Protein AF-C5J6S1-F1 (afdb_monomer)

Secondary structure (DSSP, 8-state):
--PPPHHHHHHHHTT---HHHHHHHHHHHHHHHHHSS-HHHHHHHHHHHHHHHHHHHHHHHHHHHHHHHHHHHHHHHHHHHHHHHHHHHHHHHHTTPPPPHHHHHHHHHHHT-

Foldseek 3Di:
DDDDDPVVVVVVVVVPPDPVVVVVVVVCVVVVVLVPDDPVVNVVVVVVVVVVVVVVVVVCVVVVVVVVVVVVVCVVCVVVVVVVLVVVLVVCVVVVHDDDPVSVVVVVVVVVD

Structure (mmCIF, N/CA/C/O backbone):
data_AF-C5J6S1-F1
#
_entry.id   AF-C5J6S1-F1
#
loop_
_atom_site.group_PDB
_atom_site.id
_atom_site.type_symbol
_atom_site.label_atom_id
_atom_site.label_alt_id
_atom_site.label_comp_id
_atom_site.label_asym_id
_atom_site.label_entity_id
_atom_site.label_seq_id
_atom_site.pdbx_PDB_ins_code
_atom_site.Cartn_x
_atom_site.Cartn_y
_atom_site.Cartn_z
_atom_site.occupancy
_atom_site.B_iso_or_equiv
_atom_site.auth_seq_id
_atom_site.auth_comp_id
_atom_site.auth_asym_id
_atom_site.auth_atom_id
_atom_site.pdbx_PDB_model_num
ATOM 1 N N . MET A 1 1 ? 36.423 -11.679 -40.712 1.00 41.28 1 MET A N 1
ATOM 2 C CA . MET A 1 1 ? 35.960 -12.075 -39.366 1.00 41.28 1 MET A CA 1
ATOM 3 C C . MET A 1 1 ? 35.347 -13.453 -39.502 1.00 41.28 1 MET A C 1
ATOM 5 O O . MET A 1 1 ? 34.531 -13.640 -40.394 1.00 41.28 1 MET A O 1
ATOM 9 N N . ILE A 1 2 ? 35.842 -14.426 -38.741 1.00 38.12 2 ILE A N 1
ATOM 10 C CA . ILE A 1 2 ? 35.376 -15.814 -38.799 1.00 38.12 2 ILE A CA 1
ATOM 11 C C . ILE A 1 2 ? 34.108 -15.873 -37.946 1.00 38.12 2 ILE A C 1
ATOM 13 O O . ILE A 1 2 ? 34.185 -15.628 -36.746 1.00 38.12 2 ILE A O 1
ATOM 17 N N . ASN A 1 3 ? 32.955 -16.123 -38.569 1.00 47.66 3 ASN A N 1
ATOM 18 C CA . ASN A 1 3 ? 31.712 -16.375 -37.844 1.00 47.66 3 ASN A CA 1
ATOM 19 C C . ASN A 1 3 ? 31.802 -17.782 -37.244 1.00 47.66 3 ASN A C 1
ATOM 21 O O . ASN A 1 3 ? 31.936 -18.735 -38.017 1.00 47.66 3 ASN A O 1
ATOM 25 N N . PRO A 1 4 ? 31.764 -17.941 -35.914 1.00 53.97 4 PRO A N 1
ATOM 26 C CA . PRO A 1 4 ? 31.702 -19.266 -35.326 1.00 53.97 4 PRO A CA 1
ATOM 27 C C . PRO A 1 4 ? 30.362 -19.916 -35.693 1.00 53.97 4 PRO A C 1
ATOM 29 O O . PRO A 1 4 ? 29.305 -19.299 -35.566 1.00 53.97 4 PRO A O 1
ATOM 32 N N . THR A 1 5 ? 30.406 -21.147 -36.202 1.00 63.03 5 THR A N 1
ATOM 33 C CA . THR A 1 5 ? 29.216 -21.946 -36.530 1.00 63.03 5 THR A CA 1
ATOM 34 C C . THR A 1 5 ? 28.451 -22.289 -35.248 1.00 63.03 5 THR A C 1
ATOM 36 O O . THR A 1 5 ? 29.075 -22.449 -34.203 1.00 63.03 5 THR A O 1
ATOM 39 N N . GLU A 1 6 ? 27.126 -22.455 -35.307 1.00 53.28 6 GLU A N 1
ATOM 40 C CA . GLU A 1 6 ? 26.267 -22.769 -34.141 1.00 53.28 6 GLU A CA 1
ATOM 41 C C . GLU A 1 6 ? 26.815 -23.917 -33.269 1.0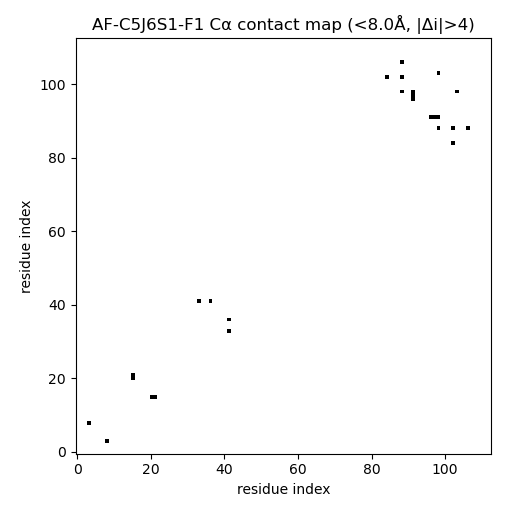0 53.28 6 GLU A C 1
ATOM 43 O O . GLU A 1 6 ? 26.794 -23.832 -32.043 1.00 53.28 6 GLU A O 1
ATOM 48 N N . ALA A 1 7 ? 27.446 -24.921 -33.887 1.00 53.88 7 ALA A N 1
ATOM 49 C CA . ALA A 1 7 ? 28.111 -26.028 -33.196 1.00 53.88 7 ALA A CA 1
ATOM 50 C C . ALA A 1 7 ? 29.291 -25.606 -32.289 1.00 53.88 7 ALA A C 1
ATOM 52 O O . ALA A 1 7 ? 29.562 -26.259 -31.285 1.00 53.88 7 ALA A O 1
ATOM 53 N N . GLN A 1 8 ? 30.004 -24.518 -32.610 1.00 56.66 8 GLN A N 1
ATOM 54 C CA . GLN A 1 8 ? 31.067 -23.962 -31.759 1.00 56.66 8 GLN A CA 1
ATOM 55 C C . GLN A 1 8 ? 30.496 -23.209 -30.553 1.00 56.66 8 GLN A C 1
ATOM 57 O O . GLN A 1 8 ? 31.104 -23.213 -29.485 1.00 56.66 8 GLN A O 1
ATOM 62 N N . ILE A 1 9 ? 29.327 -22.584 -30.704 1.00 58.03 9 ILE A N 1
ATOM 63 C CA . ILE A 1 9 ? 28.627 -21.906 -29.605 1.00 58.03 9 ILE A CA 1
ATOM 64 C C . ILE A 1 9 ? 28.082 -22.955 -28.629 1.00 58.03 9 ILE A C 1
ATOM 66 O O . ILE A 1 9 ? 28.279 -22.830 -27.423 1.00 58.03 9 ILE A O 1
ATOM 70 N N . GLU A 1 10 ? 27.492 -24.031 -29.149 1.00 53.47 10 GLU A N 1
ATOM 71 C CA . GLU A 1 10 ? 26.946 -25.132 -28.353 1.00 53.47 10 GLU A CA 1
ATOM 72 C C . GLU A 1 10 ? 28.044 -25.931 -27.620 1.00 53.47 10 GLU A C 1
ATOM 74 O O . GLU A 1 10 ? 27.907 -26.234 -26.432 1.00 53.47 10 GLU A O 1
ATOM 79 N N . ALA A 1 11 ? 29.190 -26.177 -28.271 1.00 58.22 11 ALA A N 1
ATOM 80 C CA . ALA A 1 11 ? 30.343 -26.828 -27.641 1.00 58.22 11 ALA A CA 1
ATOM 81 C C . ALA A 1 11 ? 30.918 -26.008 -26.470 1.00 58.22 11 ALA A C 1
ATOM 83 O O . ALA A 1 11 ? 31.244 -26.574 -25.425 1.00 58.22 11 ALA A O 1
ATOM 84 N N . ASN A 1 12 ? 30.975 -24.678 -26.604 1.00 55.84 12 ASN A N 1
ATOM 85 C CA . ASN A 1 12 ? 31.439 -23.778 -25.542 1.00 55.84 12 ASN A CA 1
ATOM 86 C C . ASN A 1 12 ? 30.404 -23.596 -24.418 1.00 55.84 12 ASN A C 1
ATOM 88 O O . ASN A 1 12 ? 30.780 -23.314 -23.281 1.00 55.84 12 ASN A O 1
ATOM 92 N N . PHE A 1 13 ? 29.115 -23.806 -24.700 1.00 53.03 13 PHE A N 1
ATOM 93 C CA . PHE A 1 13 ? 28.043 -23.708 -23.708 1.00 53.03 13 PHE A CA 1
ATOM 94 C C . PHE A 1 13 ? 28.159 -24.791 -22.626 1.00 53.03 13 PHE A C 1
ATOM 96 O O . PHE A 1 13 ? 27.931 -24.536 -21.446 1.00 53.03 13 PHE A O 1
ATOM 103 N N . SER A 1 14 ? 28.588 -25.996 -23.019 1.00 53.25 14 SER A N 1
ATOM 104 C CA . SER A 1 14 ? 28.785 -27.134 -22.108 1.00 53.25 14 SER A CA 1
ATOM 105 C C . SER A 1 14 ? 29.992 -26.984 -21.165 1.00 53.25 14 SER A C 1
ATOM 107 O O . SER A 1 14 ? 30.096 -27.707 -20.176 1.00 53.25 14 SER A O 1
ATOM 109 N N . GLN A 1 15 ? 30.875 -26.015 -21.432 1.00 54.41 15 GLN A N 1
ATOM 110 C CA . GLN A 1 15 ? 32.057 -25.707 -20.619 1.00 54.41 15 GLN A CA 1
ATOM 111 C C . GLN A 1 15 ? 31.832 -24.543 -19.633 1.00 54.41 15 GLN A C 1
ATOM 113 O O . GLN A 1 15 ? 32.726 -24.228 -18.847 1.00 54.41 15 GLN A O 1
ATOM 118 N N . LEU A 1 16 ? 30.640 -23.928 -19.609 1.00 53.31 16 LEU A N 1
ATOM 119 C CA . LEU A 1 16 ? 30.271 -22.837 -18.694 1.00 53.31 16 LEU A CA 1
ATOM 120 C C . LEU A 1 16 ? 29.989 -23.355 -17.270 1.00 53.31 16 LEU A C 1
ATOM 122 O O . LEU A 1 16 ? 28.876 -23.281 -16.760 1.00 53.31 16 LEU A O 1
ATOM 126 N N . SER A 1 17 ? 31.017 -23.896 -16.617 1.00 56.31 17 SER A N 1
ATOM 127 C CA . SER A 1 17 ? 31.021 -24.149 -15.165 1.00 56.31 17 SER A CA 1
ATOM 128 C C . SER A 1 17 ? 31.626 -22.982 -14.376 1.00 56.31 17 SER A C 1
ATOM 130 O O . SER A 1 17 ? 31.595 -22.985 -13.148 1.00 56.31 17 SER A O 1
ATOM 132 N N . ASP A 1 18 ? 32.186 -21.994 -15.079 1.00 61.31 18 ASP A N 1
ATOM 133 C CA . ASP A 1 18 ? 32.865 -20.843 -14.495 1.00 61.31 18 ASP A CA 1
ATOM 134 C C . ASP A 1 18 ? 31.915 -19.624 -14.399 1.00 61.31 18 ASP A C 1
ATOM 136 O O . ASP A 1 18 ?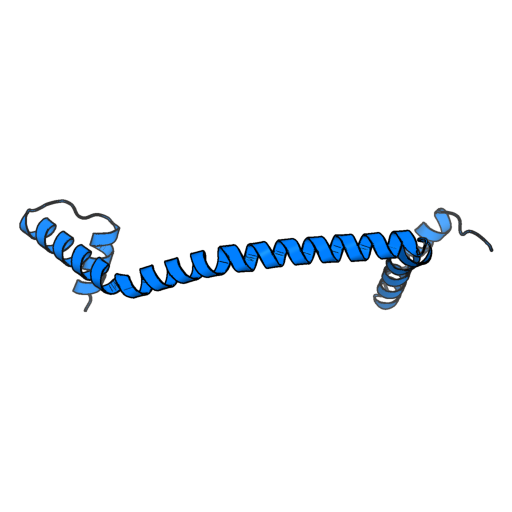 31.470 -19.099 -15.430 1.00 61.31 18 ASP A O 1
ATOM 140 N N . PRO A 1 19 ? 31.584 -19.147 -13.182 1.00 58.59 19 PRO A N 1
ATOM 141 C CA . PRO A 1 19 ? 30.722 -17.985 -12.964 1.00 58.59 19 PRO A CA 1
ATOM 142 C C . PRO A 1 19 ? 31.233 -16.686 -13.601 1.00 58.59 19 PRO A C 1
ATOM 144 O O . PRO A 1 19 ? 30.420 -15.812 -13.922 1.00 58.59 19 PRO A O 1
ATOM 147 N N . GLU A 1 20 ? 32.550 -16.526 -13.778 1.00 57.94 20 GLU A N 1
ATOM 148 C CA . GLU A 1 20 ? 33.108 -15.345 -14.448 1.00 57.94 20 GLU A CA 1
ATOM 149 C C . GLU A 1 20 ? 32.841 -15.385 -15.952 1.00 57.94 20 GLU A C 1
ATOM 151 O O . GLU A 1 20 ? 32.358 -14.396 -16.504 1.00 57.94 20 GLU A O 1
ATOM 156 N N . ALA A 1 21 ? 33.015 -16.544 -16.594 1.00 55.94 21 ALA A N 1
ATOM 157 C CA . ALA A 1 21 ? 32.704 -16.726 -18.011 1.00 55.94 21 ALA A CA 1
ATOM 158 C C . ALA A 1 21 ? 31.208 -16.512 -18.307 1.00 55.94 21 ALA A C 1
ATOM 160 O O . ALA A 1 21 ? 30.867 -15.891 -19.312 1.00 55.94 21 ALA A O 1
ATOM 161 N N . ILE A 1 22 ? 30.314 -16.931 -17.401 1.00 56.72 22 ILE A N 1
ATOM 162 C CA . ILE A 1 22 ? 28.866 -16.673 -17.505 1.00 56.72 22 ILE A CA 1
ATOM 163 C C . ILE A 1 22 ? 28.566 -15.169 -17.436 1.00 56.72 22 ILE A C 1
ATOM 165 O O . ILE A 1 22 ? 27.770 -14.662 -18.227 1.00 56.72 22 ILE A O 1
ATOM 169 N N . LYS A 1 23 ? 29.219 -14.427 -16.530 1.00 55.97 23 LYS A N 1
ATOM 170 C CA . LYS A 1 23 ? 29.090 -12.961 -16.466 1.00 55.97 23 LYS A CA 1
ATOM 171 C C . LYS A 1 23 ? 29.608 -12.289 -17.733 1.00 55.97 23 LYS A C 1
ATOM 173 O O . LYS A 1 23 ? 28.966 -11.358 -18.215 1.00 55.97 23 LYS A O 1
ATOM 178 N N . THR A 1 24 ? 30.723 -12.760 -18.286 1.00 56.34 24 THR A N 1
ATOM 179 C CA . THR A 1 24 ? 31.269 -12.240 -19.543 1.00 56.34 24 THR A CA 1
ATOM 180 C C . THR A 1 24 ? 30.324 -12.523 -20.710 1.00 56.34 24 THR A C 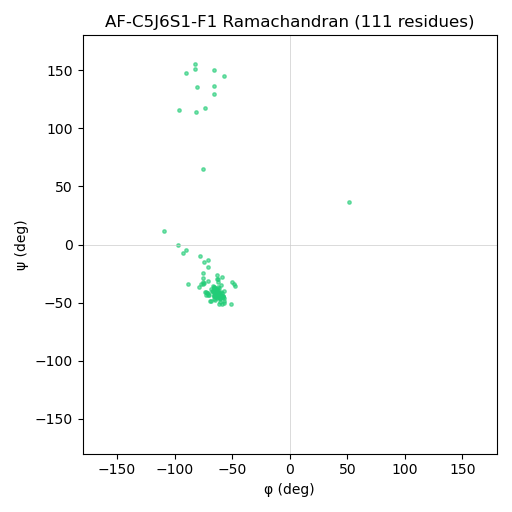1
ATOM 182 O O . THR A 1 24 ? 30.047 -11.615 -21.487 1.00 56.34 24 THR A O 1
ATOM 185 N N . PHE A 1 25 ? 29.737 -13.718 -20.792 1.00 55.94 25 PHE A N 1
ATOM 186 C CA . PHE A 1 25 ? 28.766 -14.079 -21.831 1.00 55.94 25 PHE A CA 1
ATOM 187 C C . PHE A 1 25 ? 27.466 -13.264 -21.728 1.00 55.94 25 PHE A C 1
ATOM 189 O O . PHE A 1 25 ? 27.007 -12.697 -22.716 1.00 55.94 25 PHE A O 1
ATOM 196 N N . LEU A 1 26 ? 26.926 -13.099 -20.515 1.00 56.00 26 LEU A N 1
ATOM 197 C CA . LEU A 1 26 ? 25.770 -12.230 -20.250 1.00 56.00 26 LEU A CA 1
ATOM 198 C C . LEU A 1 26 ? 26.058 -10.762 -20.591 1.00 56.00 26 LEU A C 1
ATOM 200 O O . LEU A 1 26 ? 25.184 -10.053 -21.089 1.00 56.00 26 LEU A O 1
ATOM 204 N N . SER A 1 27 ? 27.284 -10.299 -20.333 1.00 54.22 27 SER A N 1
ATOM 205 C CA . SER A 1 27 ? 27.706 -8.952 -20.718 1.00 54.22 27 SER A CA 1
ATOM 206 C C . SER A 1 27 ? 27.883 -8.813 -22.231 1.00 54.22 27 SER A C 1
ATOM 208 O O . SER A 1 27 ? 27.598 -7.756 -22.777 1.00 54.22 27 SER A O 1
ATOM 210 N N . LEU A 1 28 ? 28.276 -9.872 -22.939 1.00 56.41 28 LEU A N 1
ATOM 211 C CA . LEU A 1 28 ? 28.418 -9.842 -24.392 1.00 56.41 28 LEU A CA 1
ATOM 212 C C . LEU A 1 28 ? 27.055 -9.770 -25.091 1.00 56.41 28 LEU A C 1
ATOM 214 O O . LEU A 1 28 ? 26.905 -8.968 -26.009 1.00 56.41 28 LEU A O 1
ATOM 218 N N . ASP A 1 29 ? 26.047 -10.513 -24.628 1.00 53.88 29 ASP A N 1
ATOM 219 C CA . ASP A 1 29 ? 24.722 -10.532 -25.271 1.00 53.88 29 ASP A CA 1
ATOM 220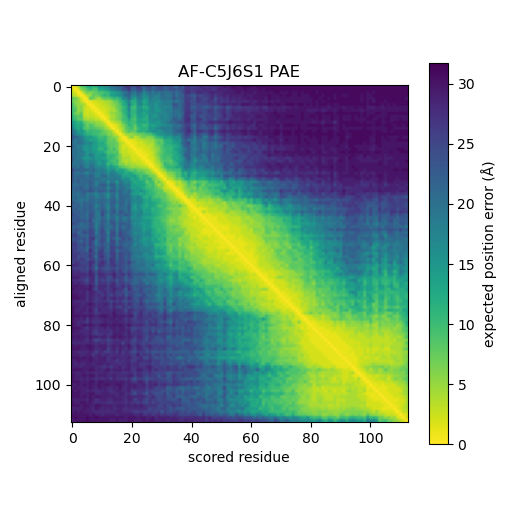 C C . ASP A 1 29 ? 23.928 -9.236 -25.062 1.00 53.88 29 ASP A C 1
ATOM 222 O O . ASP A 1 29 ? 23.328 -8.701 -25.998 1.00 53.88 29 ASP A O 1
ATOM 226 N N . ILE A 1 30 ? 23.953 -8.677 -23.847 1.00 52.56 30 ILE A N 1
ATOM 227 C CA . ILE A 1 30 ? 23.195 -7.456 -23.548 1.00 52.56 30 ILE A CA 1
ATOM 228 C C . ILE A 1 30 ? 23.862 -6.239 -24.201 1.00 52.56 30 ILE A C 1
ATOM 230 O O . ILE A 1 30 ? 23.169 -5.396 -24.768 1.00 52.56 30 ILE A O 1
ATOM 234 N N . PHE A 1 31 ? 25.195 -6.137 -24.177 1.00 48.81 31 PHE A N 1
ATOM 235 C CA . PHE A 1 31 ? 25.879 -4.991 -24.782 1.00 48.81 31 PHE A CA 1
ATOM 236 C C . PHE A 1 31 ? 25.908 -5.061 -26.316 1.00 48.81 31 PHE A C 1
ATOM 238 O O . PHE A 1 31 ? 25.746 -4.023 -26.957 1.00 48.81 31 PHE A O 1
ATOM 245 N N . SER A 1 32 ? 26.005 -6.254 -26.915 1.00 54.16 32 SER A N 1
ATOM 246 C CA . SER A 1 32 ? 25.978 -6.438 -28.375 1.00 54.16 32 SER A CA 1
ATOM 247 C C . SER A 1 32 ? 24.676 -5.929 -29.006 1.00 54.16 32 SER A C 1
ATOM 249 O O . SER A 1 32 ? 24.711 -5.184 -29.987 1.00 54.16 32 SER A O 1
ATOM 251 N N . PHE A 1 33 ? 23.519 -6.234 -28.407 1.00 54.69 33 PHE A N 1
ATOM 252 C CA . PHE A 1 33 ? 22.218 -5.809 -28.938 1.00 54.69 33 PHE A CA 1
ATOM 253 C C . PHE A 1 33 ? 22.053 -4.282 -28.972 1.00 54.69 33 PHE A C 1
ATOM 255 O O . PHE A 1 33 ? 21.563 -3.720 -29.955 1.00 54.69 33 PHE A O 1
ATOM 262 N N . PHE A 1 34 ? 22.497 -3.591 -27.919 1.00 50.66 34 PHE A N 1
ATOM 263 C CA . PHE A 1 34 ? 22.418 -2.134 -27.865 1.00 50.66 34 PHE A CA 1
ATOM 264 C C . PHE A 1 34 ? 23.492 -1.461 -28.721 1.00 50.66 34 PHE A C 1
ATOM 266 O O . PHE A 1 34 ? 23.193 -0.428 -29.318 1.00 50.66 34 PHE A O 1
ATOM 273 N N . ASP A 1 35 ? 24.697 -2.026 -28.849 1.00 54.69 35 ASP A N 1
ATOM 274 C CA . ASP A 1 35 ? 25.748 -1.442 -29.692 1.00 54.69 35 ASP A CA 1
ATOM 275 C C . ASP A 1 35 ? 25.531 -1.636 -31.195 1.00 54.69 35 ASP A C 1
ATOM 277 O O . ASP A 1 35 ? 25.892 -0.751 -31.976 1.00 54.69 35 ASP A O 1
ATOM 281 N N . LEU A 1 36 ? 24.851 -2.710 -31.601 1.00 57.78 36 LEU A N 1
ATOM 282 C CA . LEU A 1 36 ? 24.433 -2.937 -32.988 1.00 57.78 36 LEU A CA 1
ATOM 283 C C . LEU A 1 36 ? 23.252 -2.048 -33.412 1.00 57.78 36 LEU A C 1
ATOM 285 O O . LEU A 1 36 ? 22.991 -1.887 -34.606 1.00 57.78 36 LEU A O 1
ATOM 289 N N . MET A 1 37 ? 22.544 -1.429 -32.462 1.00 59.34 37 MET A N 1
ATOM 290 C CA . MET A 1 37 ? 21.394 -0.583 -32.767 1.00 59.34 37 MET A CA 1
ATOM 291 C C . MET A 1 37 ? 21.808 0.829 -33.212 1.00 59.34 37 MET A C 1
ATOM 293 O O . MET A 1 37 ? 22.631 1.477 -32.546 1.00 59.34 37 MET A O 1
ATOM 297 N N . PRO A 1 38 ? 21.196 1.386 -34.278 1.00 69.56 38 PRO A N 1
ATOM 298 C CA . PRO A 1 38 ? 21.427 2.770 -34.678 1.00 69.56 38 PRO A CA 1
ATOM 299 C C . PRO A 1 38 ? 21.102 3.739 -33.532 1.00 69.56 38 PRO A C 1
ATOM 301 O O . PRO A 1 38 ? 20.136 3.527 -32.795 1.00 69.56 38 PRO A O 1
ATOM 304 N N . LYS A 1 39 ? 21.862 4.840 -33.411 1.00 68.81 39 LYS A N 1
ATOM 305 C CA . LYS A 1 39 ? 21.730 5.838 -32.321 1.00 68.81 39 LYS A CA 1
ATOM 306 C C . LYS A 1 39 ? 20.284 6.298 -32.079 1.00 68.81 39 LYS A C 1
ATOM 308 O O . LYS A 1 39 ? 19.889 6.534 -30.942 1.00 68.81 39 LYS A O 1
ATOM 313 N N . LEU A 1 40 ? 19.492 6.375 -33.148 1.00 66.94 40 LEU A N 1
ATOM 314 C CA . LEU A 1 40 ? 18.090 6.795 -33.124 1.00 66.94 40 LEU A CA 1
ATOM 315 C C . LEU A 1 40 ? 17.178 5.777 -32.412 1.00 66.94 40 LEU A C 1
ATOM 317 O O . LEU A 1 40 ? 16.313 6.166 -31.635 1.00 66.94 40 LEU A O 1
ATOM 321 N N . HIS A 1 41 ? 17.425 4.477 -32.597 1.00 70.88 41 HIS A N 1
ATOM 322 C CA . HIS A 1 41 ? 16.654 3.406 -31.959 1.00 70.88 41 HIS A CA 1
ATOM 323 C C . HIS A 1 41 ? 16.981 3.290 -30.468 1.00 70.88 41 HIS A C 1
ATOM 325 O O . HIS A 1 41 ? 16.069 3.195 -29.651 1.00 70.88 41 HIS A O 1
ATOM 331 N N . ARG A 1 42 ? 18.265 3.413 -30.093 1.00 68.69 42 ARG A N 1
ATOM 332 C CA . ARG A 1 42 ? 18.665 3.496 -28.675 1.00 68.69 42 ARG A CA 1
ATOM 333 C C . ARG A 1 42 ? 17.971 4.665 -27.979 1.00 68.69 42 ARG A C 1
ATOM 335 O O . ARG A 1 42 ? 17.403 4.489 -26.907 1.00 68.69 42 ARG A O 1
ATOM 342 N N . GLY A 1 43 ? 17.964 5.838 -28.617 1.00 70.19 43 GLY A N 1
ATOM 343 C CA . GLY A 1 43 ? 17.274 7.022 -28.105 1.00 70.19 43 GLY A CA 1
ATOM 344 C C . GLY A 1 43 ? 15.780 6.788 -27.877 1.00 70.19 43 GLY A C 1
ATOM 345 O O . GLY A 1 43 ? 15.271 7.125 -26.812 1.00 70.19 43 GLY A O 1
ATOM 346 N N . LEU A 1 44 ? 15.087 6.149 -28.826 1.00 76.12 44 LEU A N 1
ATOM 347 C CA . LEU A 1 44 ? 13.664 5.821 -28.688 1.00 76.12 44 LEU A CA 1
ATOM 348 C C . LEU A 1 44 ? 13.385 4.849 -27.538 1.00 76.12 44 LEU A C 1
ATOM 350 O O . LEU A 1 44 ? 12.406 5.042 -26.824 1.00 76.12 44 LEU A O 1
ATOM 354 N N . ILE A 1 45 ? 14.250 3.855 -27.317 1.00 80.06 45 ILE A N 1
ATOM 355 C CA . ILE A 1 45 ? 14.106 2.918 -26.194 1.00 80.06 45 ILE A CA 1
ATOM 356 C C . ILE A 1 45 ? 14.237 3.657 -24.858 1.00 80.06 45 ILE A C 1
ATOM 358 O O . ILE A 1 45 ? 13.401 3.477 -23.976 1.00 80.06 45 ILE A O 1
ATOM 362 N N . PHE A 1 46 ? 15.232 4.538 -24.714 1.00 79.69 46 PHE A N 1
ATOM 363 C CA . PHE A 1 46 ? 15.390 5.324 -23.487 1.00 79.69 46 PHE A CA 1
ATOM 364 C C . PHE A 1 46 ? 14.250 6.326 -23.274 1.00 79.69 46 PHE A C 1
ATOM 366 O O . PHE A 1 46 ? 13.820 6.524 -22.139 1.00 79.69 46 PHE A O 1
ATOM 373 N N . ILE A 1 47 ? 13.720 6.927 -24.344 1.00 80.75 47 ILE A N 1
ATOM 374 C CA . ILE A 1 47 ? 12.544 7.804 -24.266 1.00 80.75 47 ILE A CA 1
ATOM 375 C C . ILE A 1 47 ? 11.310 7.003 -23.840 1.00 80.75 47 ILE A C 1
ATOM 377 O O . ILE A 1 47 ? 10.601 7.434 -22.935 1.00 80.75 47 ILE A O 1
ATOM 381 N N . ALA A 1 48 ? 11.067 5.836 -24.440 1.00 83.81 48 ALA A N 1
ATOM 382 C CA . ALA A 1 48 ? 9.946 4.971 -24.081 1.00 83.81 48 ALA A CA 1
ATOM 383 C C . ALA A 1 48 ? 10.033 4.520 -22.616 1.00 83.81 48 ALA A C 1
ATOM 385 O O . ALA A 1 48 ? 9.063 4.668 -21.875 1.00 83.81 48 ALA A O 1
ATOM 386 N N . ALA A 1 49 ? 11.213 4.083 -22.169 1.00 84.50 49 ALA A N 1
ATOM 387 C CA . ALA A 1 49 ? 11.457 3.732 -20.773 1.00 84.50 49 ALA A CA 1
ATOM 388 C C . ALA A 1 49 ? 11.250 4.935 -19.833 1.00 84.50 49 ALA A C 1
ATOM 390 O O . ALA A 1 49 ? 10.634 4.806 -18.777 1.00 84.50 49 ALA A O 1
ATOM 391 N N . GLY A 1 50 ? 11.708 6.128 -20.225 1.00 84.12 50 GLY A N 1
ATOM 392 C CA . GLY A 1 50 ? 11.496 7.359 -19.462 1.00 84.12 50 GLY A CA 1
ATOM 393 C C . GLY A 1 50 ? 10.018 7.740 -19.339 1.00 84.12 50 GLY A C 1
ATOM 394 O O . GLY A 1 50 ? 9.561 8.102 -18.255 1.00 84.12 50 GLY A O 1
ATOM 395 N N . VAL A 1 51 ? 9.250 7.612 -20.425 1.00 88.94 51 VAL A N 1
ATOM 396 C CA . VAL A 1 51 ? 7.796 7.841 -20.437 1.00 88.94 51 VAL A CA 1
ATOM 397 C C . VAL A 1 51 ? 7.080 6.823 -19.557 1.00 88.94 51 VAL A C 1
ATOM 39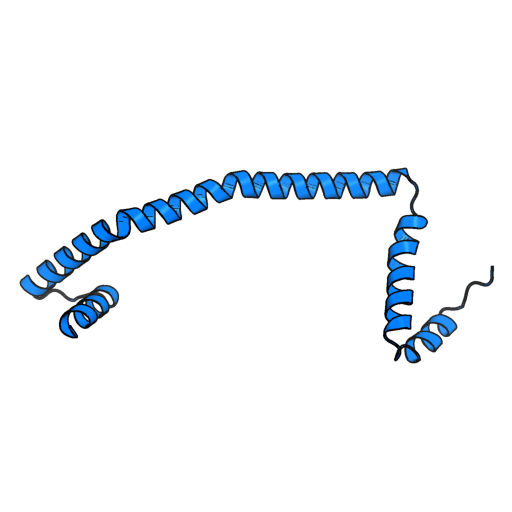9 O O . VAL A 1 51 ? 6.198 7.196 -18.785 1.00 88.94 51 VAL A O 1
ATOM 402 N N . GLU A 1 52 ? 7.472 5.555 -19.627 1.00 84.44 52 GLU A N 1
ATOM 403 C CA . GLU A 1 52 ? 6.892 4.502 -18.803 1.00 84.44 52 GLU A CA 1
ATOM 404 C C . GLU A 1 52 ? 7.128 4.785 -17.314 1.00 84.44 52 GLU A C 1
ATOM 406 O O . GLU A 1 52 ? 6.171 4.874 -16.543 1.00 84.44 52 GLU A O 1
ATOM 411 N N . VAL A 1 53 ? 8.372 5.061 -16.910 1.00 87.75 53 VAL A N 1
ATOM 412 C CA . VAL A 1 53 ? 8.705 5.441 -15.526 1.00 87.75 53 VAL A CA 1
ATOM 413 C C . VAL A 1 53 ? 7.927 6.683 -15.082 1.00 87.75 53 VAL A C 1
ATOM 415 O O . VAL A 1 53 ? 7.422 6.728 -13.957 1.00 87.75 53 VAL A O 1
ATOM 418 N N . PHE A 1 54 ? 7.767 7.675 -15.961 1.00 88.81 54 PHE A N 1
ATOM 419 C CA . PHE A 1 54 ? 6.981 8.871 -15.668 1.00 88.81 54 PHE A CA 1
ATOM 420 C C . PHE A 1 54 ? 5.500 8.551 -15.421 1.00 88.81 54 PHE A C 1
ATOM 422 O O . PHE A 1 54 ? 4.912 9.068 -14.467 1.00 88.81 54 PHE A O 1
ATOM 429 N N . LEU A 1 55 ? 4.893 7.676 -16.228 1.00 89.19 55 LEU A N 1
ATOM 430 C CA . LEU A 1 55 ? 3.509 7.229 -16.039 1.00 89.19 55 LEU A CA 1
ATOM 431 C C . LEU A 1 55 ? 3.338 6.473 -14.717 1.00 89.19 55 LEU A C 1
ATOM 433 O O . LEU A 1 55 ? 2.396 6.759 -13.970 1.00 89.19 55 LEU A O 1
ATOM 437 N N . TRP A 1 56 ? 4.274 5.580 -14.386 1.00 83.50 56 TRP A N 1
ATOM 438 C CA . TRP A 1 56 ? 4.295 4.871 -13.105 1.00 83.50 56 TRP A CA 1
ATOM 439 C C . TRP A 1 56 ? 4.404 5.837 -11.922 1.00 83.50 56 TRP A C 1
ATOM 441 O O . TRP A 1 56 ? 3.622 5.749 -10.973 1.00 83.50 56 TRP A O 1
ATOM 451 N N . MET A 1 57 ? 5.301 6.823 -11.993 1.00 88.75 57 MET A N 1
ATOM 452 C CA . MET A 1 57 ? 5.422 7.860 -10.967 1.00 88.75 57 MET A CA 1
ATOM 453 C C . MET A 1 57 ? 4.150 8.700 -10.824 1.00 88.75 57 MET A C 1
ATOM 455 O O . MET A 1 57 ? 3.717 8.971 -9.703 1.00 88.75 57 MET A O 1
ATOM 459 N N . ASN A 1 58 ? 3.513 9.084 -11.932 1.00 85.88 58 ASN A N 1
ATOM 460 C CA . ASN A 1 58 ? 2.280 9.870 -11.897 1.00 85.88 58 ASN A CA 1
ATOM 461 C C . ASN A 1 58 ? 1.130 9.076 -11.259 1.00 85.88 58 ASN A C 1
ATOM 463 O O . ASN A 1 58 ? 0.376 9.609 -10.440 1.00 85.88 58 ASN A O 1
ATOM 467 N N . ALA A 1 59 ? 1.026 7.783 -11.578 1.00 81.50 59 ALA A N 1
ATOM 468 C CA . ALA A 1 59 ? 0.072 6.884 -10.944 1.00 81.50 59 ALA A CA 1
ATOM 469 C C . ALA A 1 59 ? 0.329 6.788 -9.432 1.00 81.50 59 ALA A C 1
ATOM 471 O O . ALA A 1 59 ? -0.589 7.014 -8.640 1.00 81.50 59 ALA A O 1
ATOM 472 N N . ILE A 1 60 ? 1.575 6.554 -9.009 1.00 84.81 60 ILE A N 1
ATOM 473 C CA . ILE A 1 60 ? 1.938 6.492 -7.586 1.00 84.81 60 ILE A CA 1
ATOM 474 C C . ILE A 1 60 ? 1.553 7.792 -6.873 1.00 84.81 60 ILE A C 1
ATOM 476 O O . ILE A 1 60 ? 0.857 7.740 -5.862 1.00 84.81 60 ILE A O 1
ATOM 480 N N . ILE A 1 61 ? 1.905 8.960 -7.417 1.00 85.50 61 ILE A N 1
ATOM 481 C CA . ILE A 1 61 ? 1.576 10.261 -6.811 1.00 85.50 61 ILE A CA 1
ATOM 482 C C . ILE A 1 61 ? 0.061 10.462 -6.671 1.00 85.50 61 ILE A C 1
ATOM 484 O O . ILE A 1 61 ? -0.389 11.057 -5.695 1.00 85.50 61 ILE A O 1
ATOM 488 N N . ARG A 1 62 ? -0.757 9.961 -7.603 1.00 81.44 62 ARG A N 1
ATOM 489 C CA . ARG A 1 62 ? -2.223 10.100 -7.530 1.00 81.44 62 ARG A CA 1
ATOM 490 C C . ARG A 1 62 ? -2.877 9.106 -6.570 1.00 81.44 62 ARG A C 1
ATOM 492 O O . ARG A 1 62 ? -3.852 9.454 -5.898 1.00 81.44 62 ARG A O 1
ATOM 499 N N . PHE A 1 63 ? -2.376 7.875 -6.494 1.00 81.94 63 PHE A N 1
ATOM 500 C CA . PHE A 1 63 ? -2.982 6.814 -5.681 1.00 81.94 63 PHE A CA 1
ATOM 501 C C . PHE A 1 63 ? -2.468 6.784 -4.239 1.00 81.94 63 PHE A C 1
ATOM 503 O O . PHE A 1 63 ? -3.243 6.517 -3.315 1.00 81.94 63 PHE A O 1
ATOM 510 N N . LEU A 1 64 ? -1.196 7.113 -4.019 1.00 79.94 64 LEU A N 1
ATOM 511 C CA . LEU A 1 64 ? -0.554 7.042 -2.710 1.00 79.94 64 LEU A CA 1
ATOM 512 C C . LEU A 1 64 ? -1.219 7.959 -1.662 1.00 79.94 64 LEU A C 1
ATOM 514 O O . LEU A 1 64 ? -1.523 7.466 -0.573 1.00 79.94 64 LEU A O 1
ATOM 518 N N . PRO A 1 65 ? -1.577 9.228 -1.956 1.00 79.25 65 PRO A N 1
ATOM 519 C CA . PRO A 1 65 ? -2.254 10.091 -0.989 1.00 79.25 65 PRO A CA 1
ATOM 520 C C . PRO A 1 65 ? -3.645 9.579 -0.613 1.00 79.25 65 PRO A C 1
ATOM 522 O O . PRO A 1 65 ? -4.033 9.653 0.552 1.00 79.25 65 PRO A O 1
ATOM 525 N N . ARG A 1 66 ? -4.395 9.010 -1.569 1.00 79.06 66 ARG A N 1
ATOM 526 C CA . ARG A 1 66 ? -5.712 8.407 -1.298 1.00 79.06 66 ARG A CA 1
ATOM 527 C C . ARG A 1 66 ? -5.581 7.199 -0.375 1.00 79.06 66 ARG A C 1
ATOM 529 O O . ARG A 1 66 ? -6.344 7.067 0.582 1.00 79.06 66 ARG A O 1
ATOM 536 N N . TYR A 1 67 ? -4.593 6.344 -0.632 1.00 78.75 67 TYR A N 1
ATOM 537 C CA . TYR A 1 67 ? -4.332 5.168 0.191 1.00 78.75 67 TYR A CA 1
ATOM 538 C C . TYR A 1 67 ? -3.893 5.549 1.613 1.00 78.75 67 TYR A C 1
ATOM 540 O O . TYR A 1 67 ? -4.469 5.068 2.593 1.00 78.75 67 TYR A O 1
ATOM 548 N N . ILE A 1 68 ? -2.936 6.474 1.734 1.00 77.75 68 ILE A N 1
ATOM 549 C CA . ILE A 1 68 ? -2.435 6.965 3.022 1.00 77.75 68 ILE A CA 1
ATOM 550 C C . ILE A 1 68 ? -3.546 7.677 3.803 1.00 77.75 68 ILE A C 1
ATOM 552 O O . ILE A 1 68 ? -3.756 7.364 4.973 1.00 77.75 68 ILE A O 1
ATOM 556 N N . SER A 1 69 ? -4.318 8.564 3.166 1.00 81.25 69 SER A N 1
ATOM 557 C CA . SER A 1 69 ? -5.428 9.279 3.815 1.00 81.25 69 SER A CA 1
ATOM 558 C C . SER A 1 69 ? -6.463 8.315 4.393 1.00 81.25 69 SER A C 1
ATOM 560 O O . SER A 1 69 ? -6.864 8.455 5.548 1.00 81.25 69 SER A O 1
ATOM 562 N N . ASN A 1 70 ? -6.847 7.280 3.642 1.00 80.94 70 ASN A N 1
ATOM 563 C CA . ASN A 1 70 ? -7.791 6.275 4.125 1.00 80.94 70 ASN A CA 1
ATOM 564 C C . ASN A 1 70 ? -7.225 5.462 5.294 1.00 80.94 70 ASN A C 1
ATOM 566 O O . ASN A 1 70 ? -7.952 5.160 6.241 1.00 80.94 70 ASN A O 1
ATOM 570 N N . ARG A 1 71 ? -5.928 5.137 5.268 1.00 77.31 71 ARG A N 1
ATOM 571 C CA . ARG A 1 71 ? -5.263 4.431 6.369 1.00 77.31 71 ARG A CA 1
ATOM 572 C C . ARG A 1 71 ? -5.207 5.288 7.637 1.00 77.31 71 ARG A C 1
ATOM 574 O O . ARG A 1 71 ? -5.531 4.792 8.712 1.00 77.31 71 ARG A O 1
ATOM 581 N N . ILE A 1 72 ? -4.879 6.574 7.503 1.00 78.75 72 ILE A N 1
ATOM 582 C CA . ILE A 1 72 ? -4.839 7.532 8.617 1.00 78.75 72 ILE A CA 1
ATOM 583 C C . ILE A 1 72 ? -6.243 7.766 9.183 1.00 78.75 72 ILE A C 1
ATOM 585 O O . ILE A 1 72 ? -6.425 7.719 10.396 1.00 78.75 72 ILE A O 1
ATOM 589 N N . LYS A 1 73 ? -7.257 7.951 8.327 1.00 75.31 73 LYS A N 1
ATOM 590 C CA . LYS A 1 73 ? -8.657 8.092 8.761 1.00 75.31 73 LYS A CA 1
ATOM 591 C C . LYS A 1 73 ? -9.126 6.876 9.560 1.00 75.31 73 LYS A C 1
ATOM 593 O O . LYS A 1 73 ? -9.723 7.043 10.618 1.00 75.31 73 LYS A O 1
ATOM 598 N N . ARG A 1 74 ? -8.806 5.656 9.108 1.00 76.25 74 ARG A N 1
ATOM 599 C CA . ARG A 1 74 ? -9.111 4.422 9.856 1.00 76.25 74 ARG A CA 1
ATOM 600 C C . ARG A 1 74 ? -8.398 4.373 11.206 1.00 76.25 74 ARG A C 1
ATOM 602 O O . ARG A 1 74 ? -9.019 3.992 12.188 1.00 76.25 74 ARG A O 1
ATOM 609 N N . ALA A 1 75 ? -7.128 4.774 11.270 1.00 75.62 75 ALA A N 1
ATOM 610 C CA . ALA A 1 75 ? -6.381 4.811 12.526 1.00 75.62 75 ALA A CA 1
ATOM 611 C C . ALA A 1 75 ? -6.969 5.831 13.516 1.00 75.62 75 ALA A C 1
ATOM 613 O O . ALA A 1 75 ? -7.163 5.505 14.683 1.00 75.62 75 ALA A O 1
ATOM 614 N N . LYS A 1 76 ? -7.321 7.033 13.041 1.00 77.06 76 LYS A N 1
ATOM 615 C CA . LYS A 1 76 ? -7.925 8.092 13.864 1.00 77.06 76 LYS A CA 1
ATOM 616 C C . LYS A 1 76 ? -9.317 7.715 14.382 1.00 77.06 76 LYS A C 1
ATOM 618 O O . LYS A 1 76 ? -9.652 8.046 15.512 1.00 77.06 76 LYS A O 1
ATOM 623 N N . ASN A 1 77 ? -10.106 7.005 13.575 1.00 78.19 77 ASN A N 1
ATOM 624 C CA . ASN A 1 77 ? -11.474 6.613 13.926 1.00 78.19 77 ASN A CA 1
ATOM 625 C C . ASN A 1 77 ? -11.560 5.262 14.650 1.00 78.19 77 ASN A C 1
ATOM 627 O O . ASN A 1 77 ? -12.642 4.881 15.086 1.00 78.19 77 ASN A O 1
ATOM 631 N N . LYS A 1 78 ? -10.442 4.543 14.804 1.00 76.12 78 LYS A N 1
ATOM 632 C CA . LYS A 1 78 ? -10.382 3.278 15.544 1.00 76.12 78 LYS A CA 1
ATOM 633 C C . LYS A 1 78 ? -11.007 3.367 16.949 1.00 76.12 78 LYS A C 1
ATOM 635 O O . LYS A 1 78 ? -11.903 2.573 17.206 1.00 76.12 78 LYS A O 1
ATOM 640 N N . PRO A 1 79 ? -10.652 4.338 17.819 1.00 74.88 79 PRO A N 1
ATOM 641 C CA . PRO A 1 79 ? -11.256 4.428 19.150 1.00 74.88 79 PRO A CA 1
ATOM 642 C C . PRO A 1 79 ? -12.769 4.681 19.116 1.00 74.88 79 PRO A C 1
ATOM 644 O O . PRO A 1 79 ? -13.485 4.193 19.982 1.00 74.88 79 PRO A O 1
ATOM 647 N N . ILE A 1 80 ? -13.271 5.412 18.116 1.00 76.56 80 ILE A N 1
ATOM 648 C CA . ILE A 1 80 ? -14.710 5.682 17.964 1.00 76.56 80 ILE A CA 1
ATOM 649 C C . ILE A 1 80 ? -15.443 4.389 17.595 1.00 76.56 80 ILE A C 1
ATOM 651 O O . ILE A 1 80 ? -16.415 4.028 18.254 1.00 76.56 80 ILE A O 1
ATOM 655 N N . ASN A 1 81 ? -14.927 3.656 16.605 1.00 81.62 81 ASN A N 1
ATOM 656 C CA . ASN A 1 81 ? -15.469 2.352 16.229 1.00 81.62 81 ASN A CA 1
ATOM 657 C C . ASN A 1 81 ? -15.417 1.357 17.393 1.00 81.62 81 ASN A C 1
ATOM 659 O O . ASN A 1 81 ? -16.372 0.617 17.596 1.00 81.62 81 ASN A O 1
ATOM 663 N N . ASP A 1 82 ? -14.331 1.342 18.167 1.00 79.44 82 ASP A N 1
ATOM 664 C CA . ASP A 1 82 ? -14.202 0.453 19.322 1.00 79.44 82 ASP A CA 1
ATOM 665 C C . ASP A 1 82 ? -15.289 0.773 20.370 1.00 79.44 82 ASP A C 1
ATOM 667 O O . ASP A 1 82 ? -15.968 -0.134 20.849 1.00 79.44 82 ASP A O 1
ATOM 671 N N . VAL A 1 83 ? -15.547 2.056 20.662 1.00 82.94 83 VAL A N 1
ATOM 672 C CA . VAL A 1 83 ? -16.634 2.491 21.565 1.00 82.94 83 VAL A CA 1
ATOM 673 C C . VAL A 1 83 ? -18.015 2.069 21.057 1.00 82.94 83 VAL A C 1
ATOM 675 O O . VAL A 1 83 ? -18.850 1.629 21.849 1.00 82.94 83 VAL A O 1
ATOM 678 N N . GLU A 1 84 ? -18.279 2.187 19.757 1.00 84.44 84 GLU A N 1
ATOM 679 C CA . GLU A 1 84 ? -19.538 1.727 19.160 1.00 84.44 84 GLU A CA 1
ATOM 680 C C . GLU A 1 84 ? -19.700 0.208 19.262 1.00 84.44 84 GLU A C 1
ATOM 682 O O . GLU A 1 84 ? -20.781 -0.266 19.617 1.00 84.44 84 GLU A O 1
ATOM 687 N N . ILE A 1 85 ? -18.623 -0.552 19.044 1.00 84.44 85 ILE A N 1
ATOM 688 C CA . ILE A 1 85 ? -18.626 -2.007 19.213 1.00 84.44 85 ILE A CA 1
ATOM 689 C C . ILE A 1 85 ? -18.918 -2.376 20.673 1.00 84.44 85 ILE A C 1
ATOM 691 O O . ILE A 1 85 ? -19.759 -3.235 20.918 1.00 84.44 85 ILE A O 1
ATOM 695 N N . TYR A 1 86 ? -18.316 -1.700 21.658 1.00 84.69 86 TYR A N 1
ATOM 696 C CA . TYR A 1 86 ? -18.614 -1.965 23.072 1.00 84.69 86 TYR A CA 1
ATOM 697 C C . TYR A 1 86 ? -20.066 -1.650 23.443 1.00 84.69 86 TYR A C 1
ATOM 699 O O . TYR A 1 86 ? -20.692 -2.417 24.175 1.00 84.69 86 TYR A O 1
ATOM 707 N N . LYS A 1 87 ? -20.630 -0.554 22.918 1.00 86.81 87 LYS A N 1
ATOM 708 C CA . LYS A 1 87 ? -22.053 -0.229 23.107 1.00 86.81 87 LYS A CA 1
ATOM 709 C C . LYS A 1 87 ? -22.955 -1.301 22.497 1.00 86.81 87 LYS A C 1
ATOM 711 O O . LYS A 1 87 ? -23.924 -1.702 23.137 1.00 86.81 87 LYS A O 1
ATOM 716 N N . ALA A 1 88 ? -22.622 -1.783 21.300 1.00 85.94 88 ALA A N 1
ATOM 717 C CA . ALA A 1 88 ? -23.366 -2.843 20.629 1.00 85.94 88 ALA A CA 1
ATOM 718 C C . ALA A 1 88 ? -23.294 -4.172 21.398 1.00 85.94 88 ALA A C 1
ATOM 720 O O . ALA A 1 88 ? -24.323 -4.816 21.587 1.00 85.94 88 ALA A O 1
ATOM 721 N N . ILE A 1 89 ? -22.111 -4.548 21.898 1.00 87.12 89 ILE A N 1
ATOM 722 C CA . ILE A 1 89 ? -21.923 -5.732 22.749 1.00 87.12 89 ILE A CA 1
ATOM 723 C C . ILE A 1 89 ? -22.782 -5.619 24.006 1.00 87.12 89 ILE A C 1
ATOM 725 O O . ILE A 1 89 ? -23.549 -6.533 24.293 1.00 87.12 89 ILE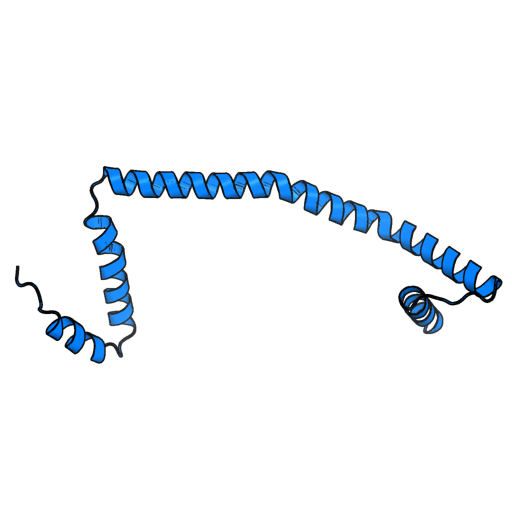 A O 1
ATOM 729 N N . LYS A 1 90 ? -22.696 -4.491 24.724 1.00 88.44 90 LYS A N 1
ATOM 730 C CA . LYS A 1 90 ? -23.481 -4.264 25.941 1.00 88.44 90 LYS A CA 1
ATOM 731 C C . LYS A 1 90 ? -24.979 -4.389 25.664 1.00 88.44 90 LYS A C 1
ATOM 733 O O . LYS A 1 90 ? -25.654 -5.162 26.327 1.00 88.44 90 LYS A O 1
ATOM 738 N N . TYR A 1 91 ? -25.475 -3.705 24.635 1.00 90.69 91 TYR A N 1
ATOM 739 C CA . TYR A 1 91 ? -26.884 -3.774 24.253 1.00 90.69 91 TYR A CA 1
ATOM 740 C C . TYR A 1 91 ? -27.331 -5.203 23.912 1.00 90.69 91 TYR A C 1
ATOM 742 O O . TYR A 1 91 ? -28.411 -5.623 24.318 1.00 90.69 91 TYR A O 1
ATOM 750 N N . LYS A 1 92 ? -26.510 -5.972 23.187 1.00 90.81 92 LYS A N 1
ATOM 751 C CA . LYS A 1 92 ? -26.832 -7.362 22.842 1.00 90.81 92 LYS A CA 1
ATOM 752 C C . LYS A 1 92 ? -26.857 -8.275 24.064 1.00 90.81 92 LYS A C 1
ATOM 754 O O . LYS A 1 92 ? -27.759 -9.098 24.155 1.00 90.81 92 LYS A O 1
ATOM 759 N N . LEU A 1 93 ? -25.928 -8.101 25.003 1.00 88.19 93 LEU A N 1
ATOM 760 C CA . LEU A 1 93 ? -25.937 -8.830 26.274 1.00 88.19 93 LEU A CA 1
ATOM 761 C C . LEU A 1 93 ? -27.172 -8.473 27.113 1.00 88.19 93 LEU A C 1
ATOM 763 O O . LEU A 1 93 ? -27.850 -9.375 27.591 1.00 88.19 93 LEU A O 1
ATOM 767 N N . ASP A 1 94 ? -27.516 -7.184 27.206 1.00 89.50 94 ASP A N 1
ATOM 768 C CA . ASP A 1 94 ? -28.683 -6.701 27.960 1.00 89.50 94 ASP A CA 1
ATOM 769 C C . ASP A 1 94 ? -30.018 -7.229 27.385 1.00 89.50 94 ASP A C 1
ATOM 771 O O . ASP A 1 94 ? -30.998 -7.364 28.114 1.00 89.50 94 ASP A O 1
ATOM 775 N N . ASN A 1 95 ? -30.065 -7.550 26.085 1.00 90.69 95 ASN A N 1
ATOM 776 C CA . ASN A 1 95 ? -31.267 -8.020 25.382 1.00 90.69 95 ASN A CA 1
ATOM 777 C C . ASN A 1 95 ? -31.217 -9.509 24.983 1.00 90.69 95 ASN A C 1
ATOM 779 O O . ASN A 1 95 ? -32.057 -9.952 24.201 1.00 90.69 95 ASN A O 1
ATOM 783 N N . ASN A 1 96 ? -30.248 -10.288 25.484 1.00 88.06 96 ASN A N 1
ATOM 784 C CA . ASN A 1 96 ? -30.049 -11.703 25.124 1.00 88.06 96 ASN A CA 1
ATOM 785 C C . ASN A 1 96 ? -29.975 -11.967 23.603 1.00 88.06 96 ASN A C 1
ATOM 787 O O . ASN A 1 96 ? -30.463 -12.980 23.100 1.00 88.06 96 ASN A O 1
ATOM 791 N N . LEU A 1 97 ? -29.360 -11.052 22.853 1.00 90.50 97 LEU A N 1
ATOM 792 C CA . LEU A 1 97 ? -29.144 -11.185 21.415 1.00 90.50 97 LEU A CA 1
ATOM 793 C C . LEU A 1 97 ? -27.804 -11.878 21.117 1.00 90.50 97 LEU A C 1
ATOM 795 O O . LEU A 1 97 ? -26.825 -11.673 21.840 1.00 90.50 97 LEU A O 1
ATOM 799 N N . PRO A 1 98 ? -27.712 -12.649 20.018 1.00 86.94 98 PRO A N 1
ATOM 800 C CA . PRO A 1 98 ? -26.474 -13.317 19.643 1.00 86.94 98 PRO A CA 1
ATOM 801 C C . PRO A 1 98 ? -25.380 -12.310 19.261 1.00 86.94 98 PRO A C 1
ATOM 803 O O . PRO A 1 98 ? -25.603 -11.349 18.515 1.00 86.94 98 PRO A O 1
ATOM 806 N N . LEU A 1 99 ? -24.169 -12.566 19.755 1.00 86.31 99 LEU A N 1
ATOM 807 C CA . LEU A 1 99 ? -22.961 -11.833 19.388 1.00 86.31 99 LEU A CA 1
ATOM 808 C C . LEU A 1 99 ? -22.390 -12.382 18.076 1.00 86.31 99 LEU A C 1
ATOM 810 O O . LEU A 1 99 ? -22.541 -13.549 17.725 1.00 86.31 99 LEU A O 1
ATOM 814 N N . THR A 1 100 ? -21.714 -11.524 17.323 1.00 89.06 100 THR A N 1
ATOM 815 C CA . THR A 1 100 ? -20.926 -11.943 16.161 1.00 89.06 100 THR A CA 1
ATOM 816 C C . THR A 1 100 ? -19.549 -12.441 16.603 1.00 89.06 100 THR A C 1
ATOM 818 O O . THR A 1 100 ? -19.007 -11.965 17.596 1.00 89.06 100 THR A O 1
ATOM 821 N N . ARG A 1 101 ? -18.895 -13.306 15.812 1.00 86.31 101 ARG A N 1
ATOM 822 C CA . ARG A 1 101 ? -17.534 -13.817 16.110 1.00 86.31 101 ARG A CA 1
ATOM 823 C C . ARG A 1 101 ? -16.503 -12.728 16.442 1.00 86.31 101 ARG A C 1
ATOM 825 O O . ARG A 1 101 ? -15.565 -12.957 17.200 1.00 86.31 101 ARG A O 1
ATOM 832 N N . LYS A 1 102 ? -16.638 -11.544 15.833 1.00 83.38 102 LYS A N 1
ATOM 833 C CA . LYS A 1 102 ? -15.760 -10.394 16.110 1.00 8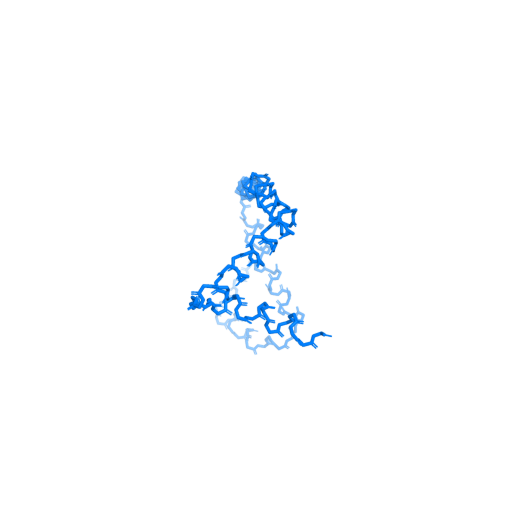3.38 102 LYS A CA 1
ATOM 834 C C . LYS A 1 102 ? -16.021 -9.811 17.500 1.00 83.38 102 LYS A C 1
ATOM 836 O O . LYS A 1 102 ? -15.070 -9.515 18.213 1.00 83.38 102 LYS A O 1
ATOM 841 N N . GLU A 1 103 ? -17.289 -9.665 17.867 1.00 83.62 103 GLU A N 1
ATOM 842 C CA . GLU A 1 103 ? -17.729 -9.177 19.176 1.00 83.62 103 GLU A CA 1
ATOM 843 C C . GLU A 1 103 ? -17.376 -10.169 20.294 1.00 83.62 103 GLU A C 1
ATOM 845 O O . GLU A 1 103 ? -16.875 -9.753 21.333 1.00 83.62 103 GLU A O 1
ATOM 850 N N . GLU A 1 104 ? -17.543 -11.475 20.059 1.00 85.31 104 GLU A N 1
ATOM 851 C CA . GLU A 1 104 ? -17.142 -12.539 20.993 1.00 85.31 104 GLU A CA 1
ATOM 852 C C . GLU A 1 104 ? -15.644 -12.499 21.300 1.00 85.31 104 GLU A C 1
ATOM 854 O O . GLU A 1 104 ? -15.235 -12.595 22.457 1.00 85.31 104 GLU A O 1
ATOM 859 N N . LYS A 1 105 ? -14.812 -12.312 20.267 1.00 85.88 105 LYS A N 1
ATOM 860 C CA . LYS A 1 105 ? -13.364 -12.191 20.441 1.00 85.88 105 LYS A CA 1
ATOM 861 C C . LYS A 1 105 ? -13.015 -10.992 21.325 1.00 85.88 105 LYS A C 1
ATOM 863 O O . LYS A 1 105 ? -12.247 -11.150 22.270 1.00 85.88 105 LYS A O 1
ATOM 868 N N . ILE A 1 106 ? -13.615 -9.832 21.060 1.00 84.44 106 ILE A N 1
ATOM 869 C CA . ILE A 1 106 ? -13.402 -8.610 21.849 1.00 84.44 106 ILE A CA 1
ATOM 870 C C . ILE A 1 106 ? -13.855 -8.816 23.299 1.00 84.44 106 ILE A C 1
ATOM 872 O O . ILE A 1 106 ? -13.115 -8.487 24.221 1.00 84.44 106 ILE A O 1
ATOM 876 N N . LEU A 1 107 ? -15.024 -9.424 23.514 1.00 82.19 107 LEU A N 1
ATOM 877 C CA . LEU A 1 107 ? -15.521 -9.743 24.851 1.00 82.19 107 LEU A CA 1
ATOM 878 C C . LEU A 1 107 ? -14.547 -10.663 25.604 1.00 82.19 107 LEU A C 1
ATOM 880 O O . LEU A 1 107 ? -14.189 -10.375 26.742 1.00 82.19 107 LEU A O 1
ATOM 884 N N . SER A 1 108 ? -14.042 -11.711 24.947 1.00 84.06 108 SER A N 1
ATOM 885 C CA . SER A 1 108 ? -13.079 -12.645 25.545 1.00 84.06 108 SER A CA 1
ATOM 886 C C . SER A 1 108 ? -11.739 -11.996 25.922 1.00 84.06 108 SER A C 1
ATOM 888 O O . SER A 1 108 ? -11.091 -12.433 26.871 1.00 84.06 108 SER A O 1
ATOM 890 N N . GLU A 1 109 ? -11.318 -10.955 25.197 1.00 82.75 109 GLU A N 1
ATOM 891 C CA . GLU A 1 109 ? -10.109 -10.183 25.500 1.00 82.75 109 GLU A CA 1
ATOM 892 C C . GLU A 1 109 ? -10.312 -9.260 26.713 1.00 82.75 109 GLU A C 1
ATOM 894 O O . GLU A 1 109 ? -9.378 -9.079 27.492 1.00 82.75 109 GLU A O 1
ATOM 899 N N . ILE A 1 110 ? -11.52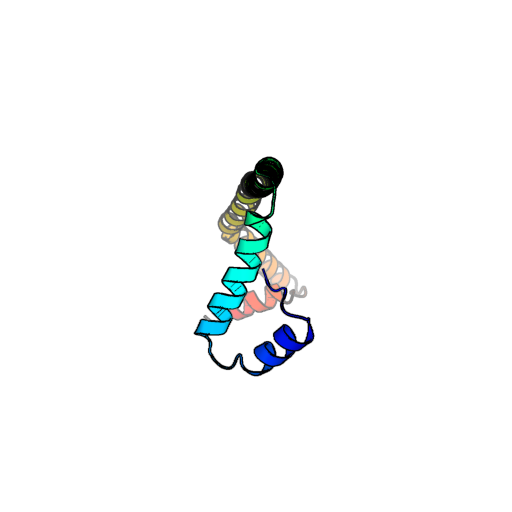4 -8.725 26.913 1.00 79.06 110 ILE A N 1
ATOM 900 C CA . ILE A 1 110 ? -11.872 -7.927 28.100 1.00 79.06 110 ILE A CA 1
ATOM 901 C C . ILE A 1 110 ? -11.921 -8.806 29.350 1.00 79.06 110 ILE A C 1
ATOM 903 O O . ILE A 1 110 ? -11.334 -8.447 30.361 1.00 79.06 110 ILE A O 1
ATOM 907 N N . THR A 1 111 ? -12.611 -9.950 29.295 1.00 75.75 111 THR A N 1
ATOM 908 C CA . THR A 1 111 ? -12.862 -10.800 30.475 1.00 75.75 111 THR A CA 1
ATOM 909 C C . THR A 1 111 ? -11.611 -11.525 30.984 1.00 75.75 111 THR A C 1
ATOM 911 O O . THR A 1 111 ? -11.587 -11.983 32.120 1.00 75.75 111 THR A O 1
ATOM 914 N N . LYS A 1 112 ? -10.567 -11.660 30.155 1.00 71.88 112 LYS A N 1
ATOM 915 C CA . LYS A 1 112 ? -9.278 -12.253 30.557 1.00 71.88 112 LYS A CA 1
ATOM 916 C C . LYS A 1 112 ? -8.377 -11.307 31.360 1.00 71.88 112 LYS A C 1
ATOM 918 O O . LYS A 1 112 ? -7.338 -11.758 31.839 1.00 71.88 112 LYS A O 1
ATOM 923 N N . LYS A 1 113 ? -8.723 -10.023 31.441 1.00 52.88 113 LYS A N 1
ATOM 924 C CA . LYS A 1 113 ? -8.021 -9.013 32.239 1.00 52.88 113 LYS A CA 1
ATOM 925 C C . LYS A 1 113 ? -8.667 -8.866 33.606 1.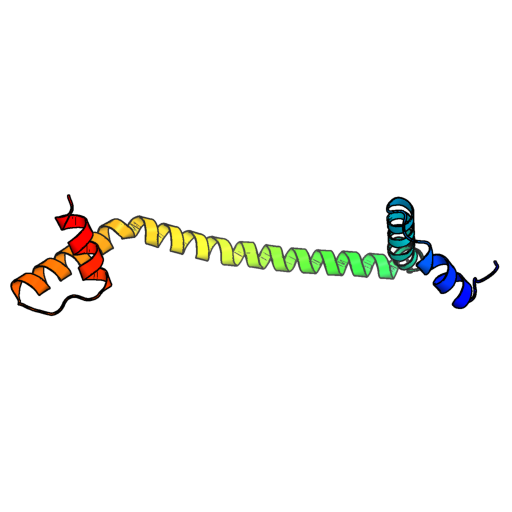00 52.88 113 LYS A C 1
ATOM 927 O O . LYS A 1 113 ? -7.892 -8.613 34.551 1.00 52.88 113 LYS A O 1
#

Sequence (113 aa):
MINPTEAQIEANFSQLSDPEAIKTFLSLDIFSFFDLMPKLHRGLIFIAAGVEVFLWMNAIIRFLPRYISNRIKRAKNKPINDVEIYKAIKYKLDNNLPLTRKEEKILSEITKK

Organism: Mesomycoplasma conjunctivae (strain ATCC 25834 / NCTC 10147 / HRC/581) (NCBI:txid572263)

Nearest PDB structures (foldseek):
  5iit-assembly2_B  TM=3.214E-01  e=8.661E+00  Saccharomyces cerevisiae S288C

Radius of gyration: 31.93 Å; Cα contacts (8 Å, |Δi|>4): 13; chains: 1; bounding box: 67×37×72 Å

Mean predicted aligned error: 17.26 Å

pLDDT: mean 72.65, std 14.06, range [38.12, 90.81]

Solvent-accessible surface area (backbone atoms only — not comparable to full-atom values): 6608 Å² total; per-residue (Å²): 135,87,78,79,53,71,71,57,55,55,60,54,58,79,64,66,82,44,72,66,60,49,51,52,50,56,50,49,58,60,49,48,59,59,68,73,42,56,73,69,57,53,51,49,53,54,51,50,52,50,52,49,53,48,52,54,50,53,48,47,65,64,49,48,59,57,54,50,50,52,53,51,51,51,62,72,43,42,67,57,53,51,52,52,49,53,51,50,52,50,52,27,62,78,65,77,46,87,76,51,76,69,54,49,51,53,50,56,61,58,74,75,107